Protein AF-A0A9W9TZ28-F1 (afdb_monomer_lite)

Foldseek 3Di:
DCPVVVVQCDPDNLPRPCVLVVQLVVQVVVCVVCVVVPDQWDKDKDWDDDPVDPFWIKIKIWIGGPLNNVCVVPVVPDPDDDDDIDIDIDTQTCPPVVCSVVSVVCVVCDFDADPVRDGDNDPPDDPPPPPPPDDDDDDDDDDDDDDDDDDDDDDD

Sequence (156 aa):
MFKRLDQITPKDWTADPYFMCYLLALAQLQERHFGHLELPSYTVSLEITSLADKECLLFCEAEISAELLTGLKAPETSVTPVKWPAIRRKKIKFRPYETFGERLVAELKAPFRNEDGTIKNIRSQSPKQCNSADNKRPFSSSNPEVEPGQKRHRQE

pLDDT: mean 73.93, std 22.01, range [27.88, 95.81]

Radius of gyration: 26.86 Å; chains: 1; bounding box: 51×88×50 Å

Organism: NCBI:txid63820

Structure (mmCIF, N/CA/C/O backbone):
data_AF-A0A9W9TZ28-F1
#
_entry.id   AF-A0A9W9TZ28-F1
#
loop_
_atom_site.group_PDB
_atom_site.id
_atom_site.type_symbol
_atom_site.label_atom_id
_atom_site.label_alt_id
_atom_site.label_comp_id
_atom_site.label_asym_id
_atom_site.label_entity_id
_atom_site.label_seq_id
_atom_site.pdbx_PDB_ins_code
_atom_site.Cartn_x
_atom_site.Cartn_y
_atom_site.Cartn_z
_atom_site.occupancy
_atom_site.B_iso_or_equiv
_atom_site.auth_seq_id
_atom_site.auth_comp_id
_atom_site.auth_asym_id
_atom_site.auth_atom_id
_atom_site.pdbx_PDB_model_num
ATOM 1 N N . MET A 1 1 ? -14.782 -24.423 -11.478 1.00 53.47 1 MET A N 1
ATOM 2 C CA . MET A 1 1 ? -14.028 -23.167 -11.682 1.00 53.47 1 MET A CA 1
ATOM 3 C C . MET A 1 1 ? -13.496 -22.545 -10.380 1.00 53.47 1 MET A C 1
ATOM 5 O O . MET A 1 1 ? -12.545 -21.789 -10.466 1.00 53.47 1 MET A O 1
ATOM 9 N N . PHE A 1 2 ? -14.000 -22.904 -9.185 1.00 57.88 2 PHE A N 1
ATOM 10 C CA . PHE A 1 2 ? -13.577 -22.285 -7.908 1.00 57.88 2 PHE A CA 1
ATOM 11 C C . PHE A 1 2 ? -12.359 -22.913 -7.204 1.00 57.88 2 PHE A C 1
ATOM 13 O O . PHE A 1 2 ? -11.696 -22.236 -6.432 1.00 57.88 2 PHE A O 1
ATOM 20 N N . LYS A 1 3 ? -11.979 -24.158 -7.528 1.00 64.81 3 LYS A N 1
ATOM 21 C CA . LYS A 1 3 ? -10.903 -24.887 -6.818 1.00 64.81 3 LYS A CA 1
ATOM 22 C C . LYS A 1 3 ? -9.530 -24.195 -6.805 1.00 64.81 3 LYS A C 1
ATOM 24 O O . LYS A 1 3 ? -8.718 -24.523 -5.952 1.00 64.81 3 LYS A O 1
ATOM 29 N N . ARG A 1 4 ? -9.242 -23.301 -7.762 1.00 67.56 4 ARG A N 1
ATOM 30 C CA . ARG A 1 4 ? -7.986 -22.525 -7.800 1.00 67.56 4 ARG A CA 1
ATOM 31 C C . ARG A 1 4 ? -8.066 -21.241 -6.979 1.00 67.56 4 ARG A C 1
ATOM 33 O O . ARG A 1 4 ? -7.034 -20.786 -6.509 1.00 67.56 4 ARG A O 1
ATOM 40 N N . LEU A 1 5 ? -9.263 -20.676 -6.810 1.00 64.75 5 LEU A N 1
ATOM 41 C CA . LEU A 1 5 ? -9.459 -19.440 -6.055 1.00 64.75 5 LEU A CA 1
ATOM 42 C C . LEU A 1 5 ? -9.205 -19.697 -4.566 1.00 64.75 5 LEU A C 1
ATOM 44 O O . LEU A 1 5 ? -8.394 -19.009 -3.963 1.00 64.75 5 LEU A O 1
ATOM 48 N N . ASP A 1 6 ? -9.746 -20.798 -4.039 1.00 66.81 6 ASP A N 1
ATOM 49 C CA . ASP A 1 6 ? -9.516 -21.234 -2.654 1.00 66.81 6 ASP A CA 1
ATOM 50 C C . ASP A 1 6 ? -8.033 -21.520 -2.339 1.00 66.81 6 ASP A C 1
ATOM 52 O O . ASP A 1 6 ? -7.633 -21.518 -1.179 1.00 66.81 6 ASP A O 1
ATOM 56 N N . GLN A 1 7 ? -7.207 -21.780 -3.362 1.00 69.44 7 GLN A N 1
ATOM 57 C CA . GLN A 1 7 ? -5.764 -22.009 -3.202 1.00 69.44 7 GLN A CA 1
ATOM 58 C C . GLN A 1 7 ? -4.960 -20.711 -3.122 1.00 69.44 7 GLN A C 1
ATOM 60 O O . GLN A 1 7 ? -3.873 -20.712 -2.550 1.00 69.44 7 GLN A O 1
ATOM 65 N N . ILE A 1 8 ? -5.462 -19.628 -3.720 1.00 70.75 8 ILE A N 1
ATOM 66 C CA . ILE A 1 8 ? -4.773 -18.333 -3.765 1.00 70.75 8 ILE A CA 1
ATOM 67 C C . ILE A 1 8 ? -5.345 -17.331 -2.764 1.00 70.75 8 ILE A C 1
ATOM 69 O O . ILE A 1 8 ? -4.654 -16.378 -2.419 1.00 70.75 8 ILE A O 1
ATOM 73 N N . THR A 1 9 ? -6.572 -17.545 -2.279 1.00 73.75 9 THR A N 1
ATOM 74 C CA . THR A 1 9 ? -7.151 -16.769 -1.184 1.00 73.75 9 THR A CA 1
ATOM 75 C C . THR A 1 9 ? -6.425 -17.125 0.113 1.00 73.75 9 THR A C 1
ATOM 77 O O . THR A 1 9 ? -6.513 -18.264 0.582 1.00 73.75 9 THR A O 1
ATOM 80 N N . PRO A 1 10 ? -5.690 -16.184 0.719 1.00 78.81 10 PRO A N 1
ATOM 81 C CA . PRO A 1 10 ? -4.965 -16.480 1.937 1.00 78.81 10 PRO A CA 1
ATOM 82 C C . PRO A 1 10 ? -5.923 -16.628 3.117 1.00 78.81 10 PRO A C 1
ATOM 84 O O . PRO A 1 10 ? -6.959 -15.970 3.201 1.00 78.81 10 PRO A O 1
ATOM 87 N N . LYS A 1 11 ? -5.534 -17.475 4.077 1.00 81.62 11 LYS A N 1
ATOM 88 C CA . LYS A 1 11 ? -6.259 -17.627 5.351 1.00 81.62 11 LYS A CA 1
ATOM 89 C C . LYS A 1 11 ? -6.316 -16.316 6.139 1.00 81.62 11 LYS A C 1
ATOM 91 O O . LYS A 1 11 ? -7.280 -16.074 6.856 1.00 81.62 11 LYS A O 1
ATOM 96 N N . ASP A 1 12 ? -5.277 -15.496 6.008 1.00 85.06 12 ASP A N 1
ATOM 97 C CA . ASP A 1 12 ? -5.221 -14.133 6.526 1.00 85.06 12 ASP A CA 1
ATOM 98 C C . ASP A 1 12 ? -5.316 -13.156 5.352 1.00 85.06 12 ASP A C 1
ATOM 100 O O . ASP A 1 12 ? -4.411 -13.091 4.519 1.00 85.06 12 ASP A O 1
ATOM 104 N N . TRP A 1 13 ? -6.396 -12.377 5.303 1.00 84.88 13 TRP A N 1
ATOM 105 C CA . TRP A 1 13 ? -6.623 -11.377 4.257 1.00 84.88 13 TRP A CA 1
ATOM 106 C C . TRP A 1 13 ? -5.505 -10.327 4.192 1.00 84.88 13 TRP A C 1
ATOM 108 O O . TRP A 1 13 ? -5.285 -9.719 3.152 1.00 84.88 13 TRP A O 1
ATOM 118 N N . THR A 1 14 ? -4.752 -10.113 5.276 1.00 86.19 14 THR A N 1
ATOM 119 C CA . THR A 1 14 ? -3.631 -9.163 5.268 1.00 86.19 14 THR A CA 1
ATOM 120 C C . THR A 1 14 ? -2.434 -9.656 4.447 1.00 86.19 14 THR A C 1
ATOM 122 O O . THR A 1 14 ? -1.584 -8.859 4.043 1.00 86.19 14 THR A O 1
ATOM 125 N N . ALA A 1 15 ? -2.384 -10.955 4.144 1.00 85.94 15 ALA A N 1
ATOM 126 C CA . ALA A 1 15 ? -1.392 -11.576 3.275 1.00 85.94 15 ALA A CA 1
ATOM 127 C C . ALA A 1 15 ? -1.853 -11.663 1.808 1.00 85.94 15 ALA A C 1
ATOM 129 O O . ALA A 1 15 ? -1.249 -12.403 1.032 1.00 85.94 15 ALA A O 1
ATOM 130 N N . ASP A 1 16 ? -2.900 -10.923 1.424 1.00 86.56 16 ASP A N 1
ATOM 131 C CA . ASP A 1 16 ? -3.418 -10.928 0.057 1.00 86.56 16 ASP A CA 1
ATOM 132 C C . ASP A 1 16 ? -2.317 -10.577 -0.967 1.00 86.56 16 ASP A C 1
ATOM 134 O O . ASP A 1 16 ? -1.691 -9.509 -0.867 1.00 86.56 16 ASP A O 1
ATOM 138 N N . PRO A 1 17 ? -2.039 -11.464 -1.946 1.00 84.69 17 PRO A N 1
ATOM 139 C CA . PRO A 1 17 ? -1.045 -11.198 -2.980 1.00 84.69 17 PRO A CA 1
ATOM 140 C C . PRO A 1 17 ? -1.417 -10.003 -3.870 1.00 84.69 17 PRO A C 1
ATOM 142 O O . PRO A 1 17 ? -0.524 -9.344 -4.406 1.00 84.69 17 PRO A O 1
ATOM 145 N N . TYR A 1 18 ? -2.703 -9.665 -3.999 1.00 89.44 18 TYR A N 1
ATOM 146 C CA . TYR A 1 18 ? -3.168 -8.565 -4.842 1.00 89.44 18 TYR A CA 1
ATOM 147 C C . TYR A 1 18 ? -2.745 -7.185 -4.328 1.00 89.44 18 TYR A C 1
ATOM 149 O O . TYR A 1 18 ? -2.673 -6.248 -5.124 1.00 89.44 1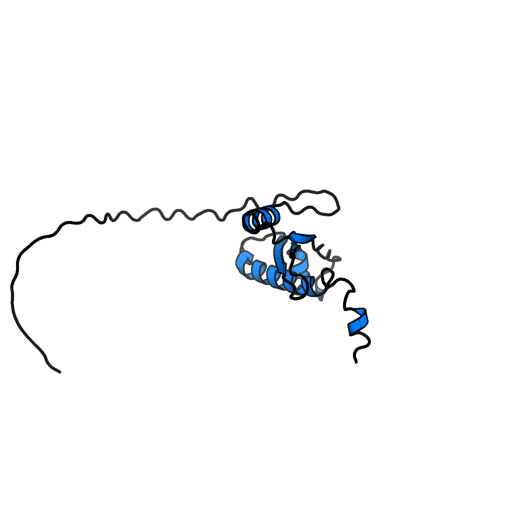8 TYR A O 1
ATOM 157 N N . PHE A 1 19 ? -2.356 -7.041 -3.054 1.00 91.50 19 PHE A N 1
ATOM 158 C CA . PHE A 1 19 ? -1.757 -5.793 -2.561 1.00 91.50 19 PHE A CA 1
ATOM 159 C C . PHE A 1 19 ? -0.504 -5.395 -3.345 1.00 91.50 19 PHE A C 1
ATOM 161 O O . PHE A 1 19 ? -0.274 -4.206 -3.560 1.00 91.50 19 PHE A O 1
ATOM 168 N N . MET A 1 20 ? 0.259 -6.369 -3.854 1.00 91.75 20 MET A N 1
ATOM 169 C CA . MET A 1 20 ? 1.404 -6.097 -4.721 1.00 91.75 20 MET A CA 1
ATOM 170 C C . MET A 1 20 ? 0.987 -5.368 -6.003 1.00 91.75 20 MET A C 1
ATOM 172 O O . MET A 1 20 ? 1.643 -4.414 -6.409 1.00 91.75 20 MET A O 1
ATOM 176 N N . CYS A 1 21 ? -0.123 -5.772 -6.625 1.00 93.50 21 CYS A N 1
ATOM 177 C CA . CYS A 1 21 ? -0.607 -5.163 -7.864 1.00 93.50 21 CYS A CA 1
ATOM 178 C C . CYS A 1 21 ? -0.968 -3.686 -7.666 1.00 93.50 21 CYS A C 1
ATOM 180 O O . CYS A 1 21 ? -0.615 -2.850 -8.495 1.00 93.50 21 CYS A O 1
ATOM 182 N N . TYR A 1 22 ? -1.620 -3.353 -6.549 1.00 95.06 22 TYR A N 1
ATOM 183 C CA . TYR A 1 22 ? -1.948 -1.968 -6.211 1.00 95.06 22 TYR A CA 1
ATOM 184 C C . TYR A 1 22 ? -0.692 -1.128 -5.948 1.00 95.06 22 TYR A C 1
ATOM 186 O O . TYR A 1 22 ? -0.582 -0.017 -6.463 1.00 95.06 22 TYR A O 1
ATOM 194 N N . LEU A 1 23 ? 0.281 -1.667 -5.206 1.00 95.38 23 LEU A N 1
ATOM 195 C CA . LEU A 1 23 ? 1.557 -0.988 -4.955 1.00 95.38 23 LEU A CA 1
ATOM 196 C C . LEU A 1 23 ? 2.323 -0.739 -6.266 1.00 95.38 23 LEU A C 1
ATOM 198 O O . LEU A 1 23 ? 2.792 0.372 -6.500 1.00 95.38 23 LEU A O 1
ATOM 202 N N . LEU A 1 24 ? 2.385 -1.729 -7.163 1.00 95.25 24 LEU A N 1
ATOM 203 C CA . LEU A 1 24 ? 2.994 -1.578 -8.490 1.00 95.25 24 LEU A CA 1
ATOM 204 C C . LEU A 1 24 ? 2.310 -0.492 -9.318 1.00 95.25 24 LEU A C 1
ATOM 206 O O . LEU A 1 24 ? 2.994 0.357 -9.884 1.00 95.25 24 LEU A O 1
ATOM 210 N N . ALA A 1 25 ? 0.976 -0.479 -9.358 1.00 95.31 25 ALA A N 1
ATOM 211 C CA . ALA A 1 25 ? 0.225 0.533 -10.096 1.00 95.31 25 ALA A CA 1
ATOM 212 C C . ALA A 1 25 ? 0.508 1.951 -9.570 1.00 95.31 25 ALA A C 1
ATOM 214 O O . ALA A 1 25 ? 0.677 2.885 -10.359 1.00 95.31 25 ALA A O 1
ATOM 215 N N . LEU A 1 26 ? 0.617 2.114 -8.247 1.00 95.69 26 LEU A N 1
ATOM 216 C CA . LEU A 1 26 ? 1.009 3.382 -7.633 1.00 95.69 26 LEU A CA 1
ATOM 217 C C . LEU A 1 26 ? 2.444 3.776 -7.990 1.00 95.69 26 LEU A C 1
ATOM 219 O O . LEU A 1 26 ? 2.685 4.938 -8.308 1.00 95.69 26 LEU A O 1
ATOM 223 N N . ALA A 1 27 ? 3.388 2.835 -7.990 1.00 94.56 27 ALA A N 1
ATOM 224 C CA . ALA A 1 27 ? 4.778 3.129 -8.335 1.00 94.56 27 ALA A CA 1
ATOM 225 C C . ALA A 1 27 ? 4.920 3.507 -9.814 1.00 94.56 27 ALA A C 1
ATOM 227 O O . ALA A 1 27 ? 5.588 4.484 -10.132 1.00 94.56 27 ALA A O 1
ATOM 228 N N . GLN A 1 28 ? 4.209 2.824 -10.714 1.00 94.56 28 GLN A N 1
ATOM 229 C CA . GLN A 1 28 ? 4.123 3.191 -12.133 1.00 94.56 28 GLN A CA 1
ATOM 230 C C . GLN A 1 28 ? 3.464 4.563 -12.343 1.00 94.56 28 GLN A C 1
ATOM 232 O O . GLN A 1 28 ? 3.795 5.292 -13.280 1.00 94.56 28 GLN A O 1
ATOM 237 N N . LEU A 1 29 ? 2.499 4.940 -11.499 1.00 94.38 29 LEU A N 1
ATOM 238 C CA . LEU A 1 29 ? 1.922 6.282 -11.523 1.00 94.38 29 LEU A CA 1
ATOM 239 C C . LEU A 1 29 ? 2.938 7.336 -11.060 1.00 94.38 29 LEU A C 1
ATOM 241 O O . LEU A 1 29 ? 3.087 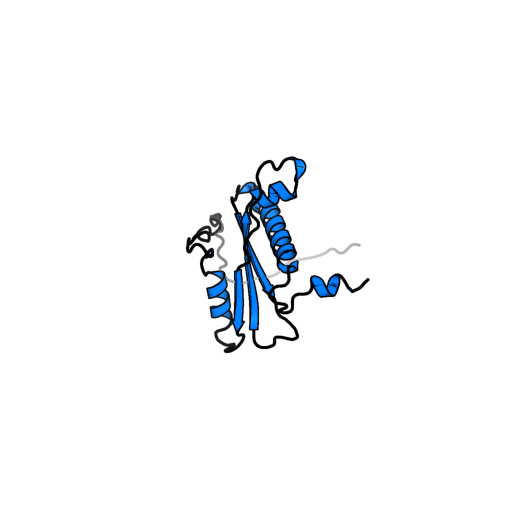8.358 -11.729 1.00 94.38 29 LEU A O 1
ATOM 245 N N . GLN A 1 30 ? 3.662 7.076 -9.968 1.00 92.88 30 GLN A N 1
ATOM 246 C CA . GLN A 1 30 ? 4.729 7.954 -9.481 1.00 92.88 30 GLN A CA 1
ATOM 247 C C . GLN A 1 30 ? 5.853 8.102 -10.511 1.00 92.88 30 GLN A C 1
ATOM 249 O O . GLN A 1 30 ? 6.269 9.221 -10.785 1.00 92.88 30 GLN A O 1
ATOM 254 N N . GLU A 1 31 ? 6.303 7.013 -11.129 1.00 92.69 31 GLU A N 1
ATOM 255 C CA . GLU A 1 31 ? 7.323 7.023 -12.181 1.00 92.69 31 GLU A CA 1
ATOM 256 C C . GLU A 1 31 ? 6.901 7.896 -13.369 1.00 92.69 31 GLU A C 1
ATOM 258 O O . GLU A 1 31 ? 7.693 8.695 -13.854 1.00 92.69 31 GLU A O 1
ATOM 263 N N . ARG A 1 32 ? 5.636 7.834 -13.802 1.00 90.19 32 ARG A N 1
ATOM 264 C CA . ARG A 1 32 ? 5.132 8.721 -14.866 1.00 90.19 32 ARG A CA 1
ATOM 265 C C . ARG A 1 32 ? 5.097 10.189 -14.448 1.00 90.19 32 ARG A C 1
ATOM 267 O O . ARG A 1 32 ? 5.357 11.060 -15.270 1.00 90.19 32 ARG A O 1
ATOM 274 N N . HIS A 1 33 ? 4.779 10.469 -13.187 1.00 88.50 33 HIS A N 1
ATOM 275 C CA . HIS A 1 33 ? 4.685 11.834 -12.670 1.00 88.50 33 HIS A CA 1
ATOM 276 C C . HIS A 1 33 ? 6.064 12.457 -12.376 1.00 88.50 33 HIS A C 1
ATOM 278 O O . HIS A 1 33 ? 6.275 13.654 -12.561 1.00 88.50 33 HIS A O 1
ATOM 284 N N . PHE A 1 34 ? 7.021 11.640 -11.941 1.00 83.12 34 PHE A N 1
ATOM 285 C CA . PHE A 1 34 ? 8.361 12.044 -11.508 1.00 83.12 34 PHE A CA 1
ATOM 286 C C . PHE A 1 34 ? 9.472 11.522 -12.425 1.00 83.12 34 PHE A C 1
ATOM 288 O O . PHE A 1 34 ? 10.636 11.532 -12.038 1.00 83.12 34 PHE A O 1
ATOM 295 N N . GLY A 1 35 ? 9.144 11.082 -13.642 1.00 70.44 35 GLY A N 1
ATOM 296 C CA . GLY A 1 35 ? 10.089 10.423 -14.553 1.00 70.44 35 GLY A CA 1
ATOM 297 C C . GLY A 1 35 ? 11.291 11.280 -14.952 1.00 70.44 35 GLY A C 1
ATOM 298 O O . GLY A 1 35 ? 12.310 10.752 -15.370 1.00 70.44 35 GLY A O 1
ATOM 299 N N . HIS A 1 36 ? 11.204 12.595 -14.754 1.00 75.81 36 HIS A N 1
ATOM 300 C CA . HIS A 1 36 ? 12.308 13.528 -14.966 1.00 75.81 36 HIS A CA 1
ATOM 301 C C . HIS A 1 36 ? 13.378 13.504 -13.857 1.00 75.81 36 HIS A C 1
ATOM 303 O O . HIS A 1 36 ? 14.430 14.107 -14.036 1.00 75.81 36 HIS A O 1
ATOM 309 N N . LEU A 1 37 ? 13.117 12.868 -12.708 1.00 78.94 37 LEU A N 1
ATOM 310 C CA . LEU A 1 37 ? 14.003 12.894 -11.533 1.00 78.94 37 LEU A CA 1
ATOM 311 C C . LEU A 1 37 ? 14.956 11.691 -11.437 1.00 78.94 37 LEU A C 1
ATOM 313 O O . LEU A 1 37 ? 15.686 11.616 -10.454 1.00 78.94 37 LEU A O 1
ATOM 317 N N . GLU A 1 38 ? 14.938 10.762 -12.404 1.00 80.62 38 GLU A N 1
ATOM 318 C CA . GLU A 1 38 ? 15.774 9.539 -12.426 1.00 80.62 38 GLU A CA 1
ATOM 319 C C . GLU A 1 38 ? 15.893 8.860 -11.046 1.00 80.62 38 GLU A C 1
ATOM 321 O O . GLU A 1 38 ? 16.975 8.532 -10.555 1.00 80.62 38 GLU A O 1
ATOM 326 N N . LEU A 1 39 ? 14.751 8.683 -10.374 1.00 86.12 39 LEU A N 1
ATOM 327 C CA . LEU A 1 39 ? 14.723 8.104 -9.036 1.00 86.12 39 LEU A CA 1
ATOM 328 C C . LEU A 1 39 ? 15.083 6.609 -9.093 1.00 86.12 39 LEU A C 1
ATOM 330 O O . LEU A 1 39 ? 14.506 5.881 -9.899 1.00 86.12 39 LEU A O 1
ATOM 334 N N . PRO A 1 40 ? 15.971 6.109 -8.210 1.00 88.19 40 PRO A N 1
ATOM 335 C CA . PRO A 1 40 ? 16.348 4.694 -8.196 1.00 88.19 40 PRO A CA 1
ATOM 336 C C . PRO A 1 40 ? 15.213 3.789 -7.688 1.00 88.19 40 PRO A C 1
ATOM 338 O O . PRO A 1 40 ? 15.153 2.601 -8.020 1.00 88.19 40 PRO A O 1
ATOM 341 N N . SER A 1 41 ? 14.310 4.338 -6.873 1.00 91.56 41 SER A N 1
ATOM 342 C CA . SER A 1 41 ? 13.159 3.631 -6.326 1.00 91.56 41 SER A CA 1
ATOM 343 C C . SER A 1 41 ? 12.000 4.571 -5.991 1.00 91.56 41 SER A C 1
ATOM 345 O O . SER A 1 41 ? 12.162 5.779 -5.816 1.00 91.56 41 SER A O 1
ATOM 347 N N . TYR A 1 42 ? 10.817 3.976 -5.887 1.00 92.19 42 TYR A N 1
ATOM 348 C CA . TYR A 1 42 ? 9.540 4.610 -5.609 1.00 92.19 42 TYR A CA 1
ATOM 349 C C . TYR A 1 42 ? 8.968 3.999 -4.334 1.00 92.19 42 TYR A C 1
ATOM 351 O O . TYR A 1 42 ? 8.705 2.796 -4.273 1.00 92.19 42 TYR A O 1
ATOM 359 N N . THR A 1 43 ? 8.808 4.817 -3.293 1.00 91.94 43 THR A N 1
ATOM 360 C CA . THR A 1 43 ? 8.155 4.380 -2.053 1.00 91.94 43 THR A CA 1
ATOM 361 C C . THR A 1 43 ? 6.662 4.639 -2.166 1.00 91.94 43 THR A C 1
ATOM 363 O O . THR A 1 43 ? 6.221 5.777 -2.351 1.00 91.94 43 THR A O 1
ATOM 366 N N . VAL A 1 44 ? 5.884 3.571 -2.046 1.00 93.50 44 VAL A N 1
ATOM 367 C CA . VAL A 1 44 ? 4.426 3.596 -2.146 1.00 93.50 44 VAL A CA 1
ATOM 368 C C . VAL A 1 44 ? 3.807 2.943 -0.928 1.00 93.50 44 VAL A C 1
ATOM 370 O O . VAL A 1 44 ? 4.333 1.963 -0.398 1.00 93.50 44 VAL A O 1
ATOM 373 N N . SER A 1 45 ? 2.666 3.473 -0.506 1.00 93.44 45 SER A N 1
ATOM 374 C CA . SER A 1 45 ? 1.904 2.943 0.614 1.00 93.44 45 SER A CA 1
ATOM 375 C C . SER A 1 45 ? 0.424 2.792 0.274 1.00 93.44 45 SER A C 1
ATOM 377 O O . SER A 1 45 ? -0.116 3.495 -0.580 1.00 93.44 45 SER A O 1
ATOM 379 N N . LEU A 1 46 ? -0.220 1.842 0.947 1.00 93.56 46 LEU A N 1
ATOM 380 C CA . LEU A 1 46 ? -1.652 1.592 0.915 1.00 93.56 46 LEU A CA 1
ATOM 381 C C . LEU A 1 46 ? -2.195 1.606 2.336 1.00 93.56 46 LEU A C 1
ATOM 383 O O . LEU A 1 46 ? -1.628 1.000 3.248 1.00 93.56 46 LEU A O 1
ATOM 387 N N . GLU A 1 47 ? -3.336 2.258 2.485 1.00 92.75 47 GLU A N 1
ATOM 388 C CA . GLU A 1 47 ? -4.123 2.297 3.706 1.00 92.75 47 GLU A CA 1
ATOM 389 C C . GLU A 1 47 ? -5.410 1.518 3.448 1.00 92.75 47 GLU A C 1
ATOM 391 O O . GLU A 1 47 ? -6.259 1.937 2.662 1.00 92.75 47 GLU A O 1
ATOM 396 N N . ILE A 1 48 ? -5.520 0.336 4.049 1.00 92.25 48 ILE A N 1
ATOM 397 C CA . ILE A 1 48 ? -6.585 -0.619 3.755 1.00 92.25 48 ILE A CA 1
ATOM 398 C C . ILE A 1 48 ? -7.425 -0.819 5.008 1.00 92.25 48 ILE A C 1
ATOM 400 O O . ILE A 1 48 ? -6.919 -1.160 6.078 1.00 92.25 48 ILE A O 1
ATOM 404 N N . THR A 1 49 ? -8.731 -0.648 4.861 1.00 91.81 49 THR A N 1
ATOM 405 C CA . THR A 1 49 ? -9.715 -0.974 5.889 1.00 91.81 49 THR A CA 1
ATOM 406 C C . THR A 1 49 ? -10.533 -2.174 5.433 1.00 91.81 49 THR A C 1
ATOM 408 O O . THR A 1 49 ? -10.857 -2.321 4.256 1.00 91.81 49 THR A O 1
ATOM 411 N N . SER A 1 50 ? -10.841 -3.071 6.366 1.00 87.31 50 SER A N 1
ATOM 412 C CA . SER A 1 50 ? -11.689 -4.231 6.105 1.00 87.31 50 SER A CA 1
ATOM 413 C C . SER A 1 50 ? -13.014 -4.046 6.824 1.00 87.31 50 SER A C 1
ATOM 415 O O . SER A 1 50 ? -13.038 -3.677 7.992 1.00 87.31 50 SER A O 1
ATOM 417 N N . LEU A 1 51 ? -14.131 -4.364 6.167 1.00 85.94 51 LEU A N 1
ATOM 418 C CA . LEU A 1 51 ? -15.443 -4.354 6.827 1.00 85.94 51 LEU A CA 1
ATOM 419 C C . LEU A 1 51 ? -15.517 -5.356 7.995 1.00 85.94 51 LEU A C 1
ATOM 421 O O . LEU A 1 51 ? -16.330 -5.181 8.906 1.00 85.94 51 LEU A O 1
ATOM 425 N N . ALA A 1 52 ? -14.671 -6.392 7.973 1.00 85.12 52 ALA A N 1
ATOM 426 C CA . ALA A 1 52 ? -14.566 -7.387 9.034 1.00 85.12 52 ALA A CA 1
ATOM 427 C C . ALA A 1 52 ? -13.641 -6.947 10.186 1.00 85.12 52 ALA A C 1
ATOM 429 O O . ALA A 1 52 ? -13.867 -7.357 11.323 1.00 85.12 52 ALA A O 1
ATOM 430 N N . ASP A 1 53 ? -12.631 -6.110 9.919 1.00 85.62 53 ASP A N 1
ATOM 431 C CA . ASP A 1 53 ? -11.715 -5.579 10.939 1.00 85.62 53 ASP A CA 1
ATOM 432 C C . ASP A 1 53 ? -12.094 -4.137 11.291 1.00 85.62 53 ASP A C 1
ATOM 434 O O . ASP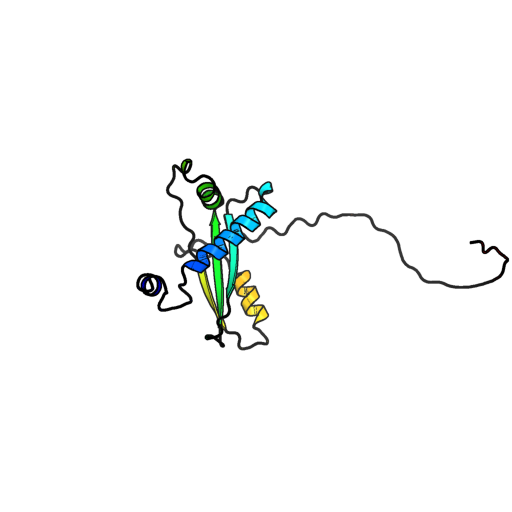 A 1 53 ? -11.766 -3.185 10.584 1.00 85.62 53 ASP A O 1
ATOM 438 N N . LYS A 1 54 ? -12.809 -3.983 12.406 1.00 87.06 54 LYS A N 1
ATOM 439 C CA . LYS A 1 54 ? -13.287 -2.681 12.895 1.00 87.06 54 LYS A CA 1
ATOM 440 C C . LYS A 1 54 ? -12.318 -2.004 13.863 1.00 87.06 54 LYS A C 1
ATOM 442 O O . LYS A 1 54 ? -12.587 -0.890 14.305 1.00 87.06 54 LYS A O 1
ATOM 447 N N . GLU A 1 55 ? -11.214 -2.665 14.203 1.00 92.19 55 GLU A N 1
ATOM 448 C CA . GLU A 1 55 ? -10.289 -2.209 15.243 1.00 92.19 55 GLU A CA 1
ATOM 449 C C . GLU A 1 55 ? -8.993 -1.656 14.657 1.00 92.19 55 GLU A C 1
ATOM 451 O O . GLU A 1 55 ? -8.364 -0.788 15.273 1.00 92.19 55 GLU A O 1
ATOM 456 N N . CYS A 1 56 ? -8.598 -2.134 13.474 1.00 91.25 56 CYS A N 1
ATOM 457 C CA . CYS A 1 56 ? -7.338 -1.767 12.847 1.00 91.25 56 CYS A CA 1
ATOM 458 C C . CYS A 1 56 ? -7.483 -1.344 11.381 1.00 91.25 56 CYS A C 1
ATOM 460 O O . CYS A 1 56 ? -8.255 -1.903 10.607 1.00 91.25 56 CYS A O 1
ATOM 462 N N . LEU A 1 57 ? -6.625 -0.408 10.989 1.00 93.19 57 LEU A N 1
ATOM 463 C CA . LEU A 1 57 ? -6.246 -0.154 9.607 1.00 93.19 57 LEU A CA 1
ATOM 464 C C . LEU A 1 57 ? -5.007 -0.988 9.273 1.00 93.19 57 LEU A C 1
ATOM 466 O O . LEU A 1 57 ? -4.065 -1.053 10.068 1.00 93.19 57 LEU A O 1
ATOM 470 N N . LEU A 1 58 ? -4.984 -1.614 8.100 1.00 93.12 58 LEU A N 1
ATOM 471 C CA . LEU A 1 58 ? -3.784 -2.245 7.569 1.00 93.12 58 LEU A CA 1
ATOM 472 C C . LEU A 1 58 ? -3.006 -1.223 6.740 1.00 93.12 58 LEU A C 1
ATOM 474 O O . LEU A 1 58 ? -3.482 -0.735 5.719 1.00 93.12 58 LEU A O 1
ATOM 478 N N . PHE A 1 59 ? -1.793 -0.926 7.182 1.00 93.12 59 PHE A N 1
ATOM 479 C CA . PHE A 1 59 ? -0.827 -0.118 6.460 1.00 93.12 59 PHE A CA 1
ATOM 480 C C . PHE A 1 59 ? 0.142 -1.039 5.718 1.00 93.12 59 PHE A C 1
ATOM 482 O O . PHE A 1 59 ? 0.851 -1.835 6.344 1.00 93.12 59 PHE A O 1
ATOM 489 N N . CYS A 1 60 ? 0.173 -0.946 4.393 1.00 92.88 60 CYS A N 1
ATOM 490 C CA . CYS A 1 60 ? 1.140 -1.644 3.551 1.00 92.88 60 CYS A CA 1
ATOM 491 C C . CYS A 1 60 ? 2.090 -0.633 2.917 1.00 92.88 60 CYS A C 1
ATOM 493 O O . CYS A 1 60 ? 1.635 0.360 2.371 1.00 92.88 60 CYS A O 1
ATOM 495 N N . GLU A 1 61 ? 3.391 -0.891 2.940 1.00 93.19 61 GLU A N 1
ATOM 496 C CA . GLU A 1 61 ? 4.391 -0.053 2.277 1.00 93.19 61 GLU A CA 1
ATOM 497 C C . GLU A 1 61 ? 5.386 -0.923 1.512 1.00 93.19 61 GLU A C 1
ATOM 499 O O . GLU A 1 61 ? 5.776 -1.990 1.989 1.00 93.19 61 GLU A O 1
ATOM 504 N N . ALA A 1 62 ? 5.815 -0.463 0.340 1.00 93.38 62 ALA A N 1
ATOM 505 C CA . ALA A 1 62 ? 6.862 -1.103 -0.445 1.00 93.38 62 ALA A CA 1
ATOM 506 C C . ALA A 1 62 ? 7.781 -0.065 -1.098 1.00 93.38 62 ALA A C 1
ATOM 508 O O . ALA A 1 62 ? 7.338 0.998 -1.536 1.00 93.38 62 ALA A O 1
ATOM 509 N N . GLU A 1 63 ? 9.063 -0.414 -1.192 1.00 94.06 63 GLU A N 1
ATOM 510 C CA . GLU A 1 63 ? 10.052 0.278 -2.017 1.00 94.06 63 GLU A CA 1
ATOM 511 C C . GLU A 1 63 ? 10.183 -0.482 -3.345 1.00 94.06 63 GLU A C 1
ATOM 513 O O . GLU A 1 63 ? 10.640 -1.624 -3.369 1.00 94.06 63 GLU A O 1
ATOM 518 N N . ILE A 1 64 ? 9.762 0.136 -4.448 1.00 93.25 64 ILE A N 1
ATOM 519 C CA . ILE A 1 64 ? 9.751 -0.468 -5.786 1.00 93.25 64 ILE A CA 1
ATOM 520 C C . ILE A 1 64 ? 10.870 0.156 -6.615 1.00 93.25 64 ILE A C 1
ATOM 522 O O . ILE A 1 64 ? 10.892 1.369 -6.797 1.00 93.25 64 ILE A O 1
ATOM 526 N N . SER A 1 65 ? 11.811 -0.644 -7.118 1.00 93.00 65 SER A N 1
ATOM 527 C CA . SER A 1 65 ? 12.929 -0.121 -7.912 1.00 93.00 65 SER A CA 1
ATOM 528 C C . SER A 1 65 ? 12.490 0.322 -9.309 1.00 93.00 65 SER A C 1
ATOM 530 O O . SER A 1 65 ? 11.605 -0.283 -9.921 1.00 93.00 65 SER A O 1
ATOM 532 N N . ALA A 1 66 ? 13.154 1.347 -9.848 1.00 90.88 66 ALA A N 1
ATOM 533 C CA . ALA A 1 66 ? 12.978 1.746 -11.245 1.00 90.88 66 ALA A CA 1
ATOM 534 C C . ALA A 1 66 ? 13.404 0.629 -12.216 1.00 90.88 66 ALA A C 1
ATOM 536 O O . ALA A 1 66 ? 12.789 0.452 -13.267 1.00 90.88 66 ALA A O 1
ATOM 537 N N . GLU A 1 67 ? 14.402 -0.179 -11.832 1.00 90.50 67 GLU A N 1
ATOM 538 C CA . GLU A 1 67 ? 14.808 -1.385 -12.566 1.00 90.50 67 GLU A CA 1
ATOM 539 C C . GLU A 1 67 ? 13.639 -2.364 -12.712 1.00 90.50 67 GLU A C 1
ATOM 541 O O . GLU A 1 67 ? 13.368 -2.828 -13.817 1.00 90.50 67 GLU A O 1
ATOM 546 N N . LEU A 1 68 ? 12.896 -2.631 -11.631 1.00 92.12 68 LEU A N 1
ATOM 547 C CA . LEU A 1 68 ? 11.732 -3.509 -11.692 1.00 92.12 68 LEU A CA 1
ATOM 548 C C . LEU A 1 68 ? 10.640 -2.931 -12.587 1.00 92.12 68 LEU A C 1
ATOM 550 O O . LEU A 1 68 ? 10.098 -3.655 -13.416 1.00 92.12 68 LEU A O 1
ATOM 554 N N . LEU A 1 69 ? 10.332 -1.639 -12.467 1.00 91.94 69 LEU A N 1
ATOM 555 C CA . LEU A 1 69 ? 9.335 -1.008 -13.338 1.00 91.94 69 LEU A CA 1
ATOM 556 C C . LEU A 1 69 ? 9.741 -1.062 -14.815 1.00 91.94 69 LEU A C 1
ATOM 558 O O . LEU A 1 69 ? 8.897 -1.322 -15.670 1.00 91.94 69 LEU A O 1
ATOM 562 N N . THR A 1 70 ? 11.026 -0.876 -15.109 1.00 89.62 70 THR A N 1
ATOM 563 C CA . THR A 1 70 ? 11.577 -0.974 -16.467 1.00 89.62 70 THR A CA 1
ATOM 564 C C . THR A 1 70 ? 11.513 -2.408 -16.987 1.00 89.62 70 THR A C 1
ATOM 566 O O . THR A 1 70 ? 11.018 -2.638 -18.090 1.00 89.62 70 THR A O 1
ATOM 569 N N . GLY A 1 71 ? 11.917 -3.384 -16.171 1.00 89.12 71 GLY A N 1
ATOM 570 C CA . GLY A 1 71 ? 11.832 -4.804 -16.509 1.00 89.12 71 GLY A CA 1
ATOM 571 C C . GLY A 1 71 ? 10.395 -5.270 -16.747 1.00 89.12 71 GLY A C 1
ATOM 572 O O . GLY A 1 71 ? 10.154 -6.084 -17.629 1.00 89.12 71 GLY A O 1
ATOM 573 N N . LEU A 1 72 ? 9.414 -4.708 -16.034 1.00 89.50 72 LEU A N 1
ATOM 574 C CA . LEU A 1 72 ? 7.996 -4.992 -16.276 1.00 89.50 72 LEU A CA 1
ATOM 575 C C . LEU A 1 72 ? 7.462 -4.380 -17.584 1.00 89.50 72 LEU A C 1
ATOM 577 O O . 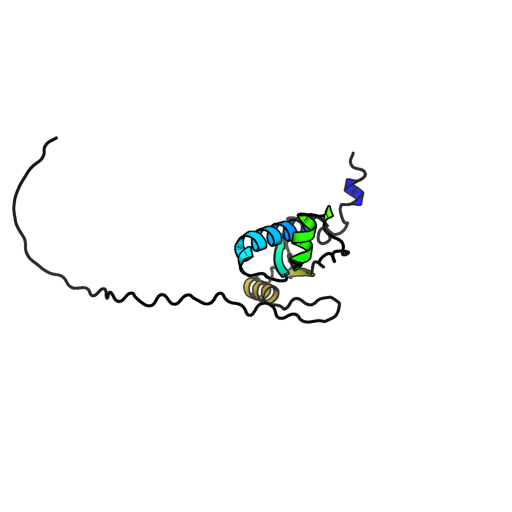LEU A 1 72 ? 6.462 -4.873 -18.102 1.00 89.50 72 LEU A O 1
ATOM 581 N N . LYS A 1 73 ? 8.089 -3.322 -18.118 1.00 88.75 73 LYS A N 1
ATOM 582 C CA . LYS A 1 73 ? 7.705 -2.702 -19.402 1.00 88.75 73 LYS A CA 1
ATOM 583 C C . LYS A 1 73 ? 8.271 -3.446 -20.610 1.00 88.75 73 LYS A C 1
ATOM 585 O O . LYS A 1 73 ? 7.590 -3.519 -21.627 1.00 88.75 73 LYS A O 1
ATOM 590 N N . ALA A 1 74 ? 9.499 -3.946 -20.494 1.00 87.00 74 ALA A N 1
ATOM 591 C CA . ALA A 1 74 ? 10.231 -4.619 -21.567 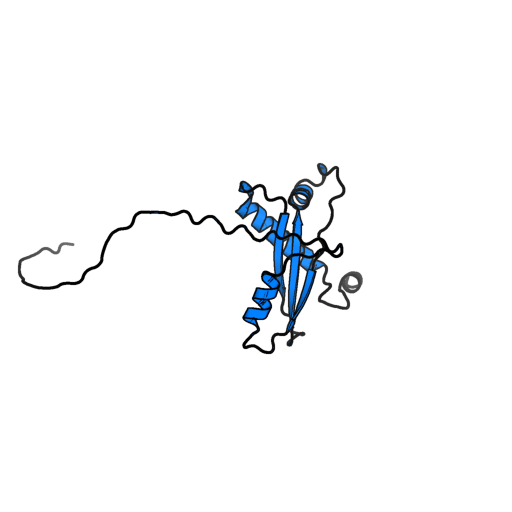1.00 87.00 74 ALA A CA 1
ATOM 592 C C . ALA A 1 74 ? 10.860 -5.928 -21.047 1.00 87.00 74 ALA A C 1
ATOM 594 O O . ALA A 1 74 ? 12.089 -6.021 -20.918 1.00 87.00 74 ALA A O 1
ATOM 595 N N . PRO A 1 75 ? 10.038 -6.932 -20.688 1.00 82.50 75 PRO A N 1
ATOM 596 C CA . PRO A 1 75 ? 10.502 -8.148 -20.018 1.00 82.50 75 PRO A CA 1
ATOM 597 C C . PRO A 1 75 ? 11.518 -8.948 -20.839 1.00 82.50 75 PRO A C 1
ATOM 599 O O . PRO A 1 75 ? 12.412 -9.567 -20.272 1.00 82.50 75 PRO A O 1
ATOM 602 N N . GLU A 1 76 ? 11.437 -8.895 -22.166 1.00 81.44 76 GLU A N 1
ATOM 603 C CA . GLU A 1 76 ? 12.373 -9.531 -23.097 1.00 81.44 76 GLU A CA 1
ATOM 604 C C . GLU A 1 76 ? 13.790 -8.945 -23.061 1.00 81.44 76 GLU A C 1
ATOM 606 O O . GLU A 1 76 ? 14.743 -9.613 -23.459 1.00 81.44 76 GLU A O 1
ATOM 611 N N . THR A 1 77 ? 13.939 -7.709 -22.581 1.00 77.25 77 THR A N 1
ATOM 612 C CA . THR A 1 77 ? 15.238 -7.025 -22.486 1.00 77.25 77 THR A CA 1
ATOM 613 C C . THR A 1 77 ? 15.883 -7.166 -21.107 1.00 77.25 77 THR A C 1
ATOM 615 O O . THR A 1 77 ? 17.033 -6.772 -20.913 1.00 77.25 77 THR A O 1
ATOM 618 N N . SER A 1 78 ? 15.164 -7.747 -20.140 1.00 73.38 78 SER A N 1
ATOM 619 C CA . SER A 1 78 ? 15.649 -7.952 -18.777 1.00 73.38 78 SER A CA 1
ATOM 620 C C . SER A 1 78 ? 16.586 -9.161 -18.723 1.00 73.38 78 SER A C 1
ATOM 622 O O . SER A 1 78 ? 16.162 -10.313 -18.755 1.00 73.38 78 SER A O 1
ATOM 624 N N . VAL A 1 79 ? 17.891 -8.892 -18.664 1.00 69.19 79 VAL A N 1
ATOM 625 C CA . VAL A 1 79 ? 18.936 -9.931 -18.576 1.00 69.19 79 VAL A CA 1
ATOM 626 C C . VAL A 1 79 ? 19.213 -10.328 -17.118 1.00 69.19 79 VAL A C 1
ATOM 628 O O . VAL A 1 79 ? 19.739 -11.407 -16.846 1.00 69.19 79 VAL A O 1
ATOM 631 N N . THR A 1 80 ? 18.851 -9.472 -16.161 1.00 73.25 80 THR A N 1
ATOM 632 C CA . THR A 1 80 ? 19.093 -9.669 -14.728 1.00 73.25 80 THR A CA 1
ATOM 633 C C . THR A 1 80 ? 17.841 -10.175 -14.009 1.00 73.25 80 THR A C 1
ATOM 635 O O . THR A 1 80 ? 16.745 -9.665 -14.243 1.00 73.25 80 THR A O 1
ATOM 638 N N . PRO A 1 81 ? 17.967 -11.153 -13.088 1.00 75.25 81 PRO A N 1
ATOM 639 C CA . PRO A 1 81 ? 16.871 -11.522 -12.202 1.00 75.25 81 PRO A CA 1
ATOM 640 C C . PRO A 1 81 ? 16.427 -10.312 -11.378 1.00 75.25 81 PRO A C 1
ATOM 642 O O . PRO A 1 81 ? 17.152 -9.839 -10.501 1.00 75.25 81 PRO A O 1
ATOM 645 N N . VAL A 1 82 ? 15.224 -9.814 -11.650 1.00 80.75 82 VAL A N 1
ATOM 646 C CA . VAL A 1 82 ? 14.688 -8.653 -10.946 1.00 80.75 82 VAL A CA 1
ATOM 647 C C . VAL A 1 82 ? 14.247 -9.053 -9.540 1.00 80.75 82 VAL A C 1
ATOM 649 O O . VAL A 1 82 ? 13.442 -9.969 -9.347 1.00 80.75 82 VAL A O 1
ATOM 652 N N . LYS A 1 83 ? 14.756 -8.339 -8.535 1.00 86.62 83 LYS A N 1
ATOM 653 C CA . LYS A 1 83 ? 14.350 -8.530 -7.142 1.00 86.62 83 LYS A CA 1
ATOM 654 C C . LYS A 1 83 ? 12.942 -7.974 -6.927 1.00 86.62 83 LYS A C 1
ATOM 656 O O . LYS A 1 83 ? 12.715 -6.772 -7.044 1.00 86.62 83 LYS A O 1
ATOM 661 N N . TRP A 1 84 ? 12.010 -8.844 -6.546 1.00 88.75 84 TRP A N 1
ATOM 662 C CA . TRP A 1 84 ? 10.676 -8.423 -6.127 1.00 88.75 84 TRP A CA 1
ATOM 663 C C . TRP A 1 84 ? 10.727 -7.674 -4.786 1.00 88.75 84 TRP A C 1
ATOM 665 O O . TRP A 1 84 ? 11.496 -8.054 -3.895 1.00 88.75 84 TRP A O 1
ATOM 675 N N . PRO A 1 85 ? 9.924 -6.610 -4.621 1.00 89.94 85 PRO A N 1
ATOM 676 C CA . PRO A 1 85 ? 9.922 -5.799 -3.421 1.00 89.94 85 PRO A CA 1
ATOM 677 C C . PRO A 1 85 ? 9.268 -6.567 -2.273 1.00 89.94 85 PRO A C 1
ATOM 679 O O . PRO A 1 85 ? 8.285 -7.290 -2.450 1.00 89.94 85 PRO A O 1
ATOM 682 N N . ALA A 1 86 ? 9.793 -6.374 -1.069 1.00 89.75 86 ALA A N 1
ATOM 683 C CA . ALA A 1 86 ? 9.117 -6.816 0.139 1.00 89.75 86 ALA A CA 1
ATOM 684 C C . ALA A 1 86 ? 8.022 -5.804 0.504 1.00 89.75 86 ALA A C 1
ATOM 686 O O . ALA A 1 86 ? 8.248 -4.594 0.472 1.00 89.75 86 ALA A O 1
ATOM 687 N N . ILE A 1 87 ? 6.842 -6.301 0.880 1.00 90.50 87 ILE A N 1
ATOM 688 C CA . ILE A 1 87 ? 5.757 -5.457 1.392 1.00 90.50 87 ILE A CA 1
ATOM 689 C C . ILE A 1 87 ? 5.833 -5.456 2.916 1.00 90.50 87 ILE A C 1
ATOM 691 O O . ILE A 1 87 ? 5.564 -6.477 3.558 1.00 90.50 87 ILE A O 1
ATOM 695 N N . ARG A 1 88 ? 6.131 -4.295 3.501 1.00 89.88 88 ARG A N 1
ATOM 696 C CA . ARG A 1 88 ? 5.994 -4.074 4.939 1.00 89.88 88 ARG A CA 1
ATOM 697 C C . ARG A 1 88 ? 4.519 -3.924 5.272 1.00 89.88 88 ARG A C 1
ATOM 699 O O . ARG A 1 88 ? 3.836 -3.090 4.689 1.00 89.88 88 A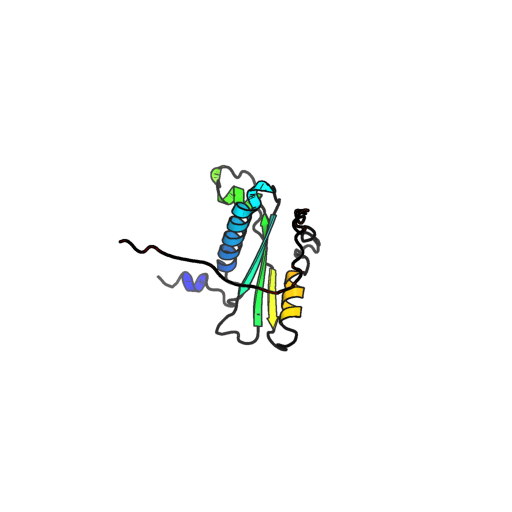RG A O 1
ATOM 706 N N . ARG A 1 89 ? 4.035 -4.701 6.236 1.00 90.44 89 ARG A N 1
ATOM 707 C CA . ARG A 1 89 ? 2.645 -4.663 6.701 1.00 90.44 89 ARG A CA 1
ATOM 708 C C . ARG A 1 89 ? 2.614 -4.297 8.174 1.00 90.44 89 ARG A C 1
ATOM 710 O O . ARG A 1 89 ? 3.359 -4.872 8.964 1.00 90.44 89 ARG A O 1
ATOM 717 N N . LYS A 1 90 ? 1.755 -3.357 8.549 1.00 91.06 90 LYS A N 1
ATOM 718 C CA . LYS A 1 90 ? 1.533 -2.963 9.941 1.00 91.06 90 LYS A CA 1
ATOM 719 C C . LYS A 1 90 ? 0.049 -2.769 10.194 1.00 91.06 90 LYS A C 1
ATOM 721 O O . LYS A 1 90 ? -0.637 -2.129 9.407 1.00 91.06 90 LYS A O 1
ATOM 726 N N . LYS A 1 91 ? -0.443 -3.304 11.308 1.00 92.25 91 LYS A N 1
ATOM 727 C CA . LYS A 1 91 ? -1.796 -3.020 11.791 1.00 92.25 91 LYS A CA 1
ATOM 728 C C . LYS A 1 91 ? -1.737 -1.812 12.715 1.00 92.25 91 LYS A C 1
ATOM 730 O O . LYS A 1 91 ? -1.024 -1.839 13.716 1.00 92.25 91 LYS A O 1
ATOM 735 N N . ILE A 1 92 ? -2.487 -0.770 12.386 1.00 91.94 92 ILE A N 1
ATOM 736 C CA . ILE A 1 92 ? -2.593 0.452 13.179 1.00 91.94 92 ILE A CA 1
ATOM 737 C C . ILE A 1 92 ? -3.974 0.463 13.816 1.00 91.94 92 ILE A C 1
ATOM 739 O O . ILE A 1 92 ? -4.983 0.525 13.118 1.00 91.94 92 ILE A O 1
ATOM 743 N N . LYS A 1 93 ? -4.028 0.409 15.147 1.00 94.19 93 LYS A N 1
ATOM 744 C CA . LYS A 1 93 ? -5.300 0.481 15.872 1.00 94.19 93 LYS A CA 1
ATOM 745 C C . LYS A 1 93 ? -5.953 1.843 15.666 1.00 94.19 93 LYS A C 1
ATOM 747 O O . LYS A 1 93 ? -5.277 2.868 15.796 1.00 94.19 93 LYS A O 1
ATOM 752 N N . PHE A 1 94 ? -7.263 1.862 15.439 1.00 92.00 94 PHE A N 1
ATOM 753 C CA . PHE A 1 94 ? -8.033 3.104 15.368 1.00 92.00 94 PHE A CA 1
ATOM 754 C C . PHE A 1 94 ? -8.087 3.809 16.722 1.00 92.00 94 PHE A C 1
ATOM 756 O O . PHE A 1 94 ? -7.897 5.019 16.807 1.00 92.00 94 PHE A O 1
ATOM 763 N N . ARG A 1 95 ? -8.281 3.048 17.803 1.00 94.06 95 ARG A N 1
ATOM 764 C CA . ARG A 1 95 ? -8.364 3.595 19.159 1.00 94.06 95 ARG A CA 1
ATOM 765 C C . ARG A 1 95 ? -6.985 3.725 19.818 1.00 94.06 95 ARG A C 1
ATOM 767 O O . ARG A 1 95 ? -6.155 2.829 19.646 1.00 94.06 95 ARG A O 1
ATOM 774 N N . PRO A 1 96 ? -6.753 4.781 20.618 1.00 94.69 96 PRO A N 1
ATOM 775 C CA . PRO A 1 96 ? -7.626 5.949 20.817 1.00 94.69 96 PRO A CA 1
ATOM 776 C C . PRO A 1 96 ? -7.681 6.839 19.563 1.00 94.69 96 PRO A C 1
ATOM 778 O O . PRO A 1 96 ? -6.664 6.986 18.876 1.00 94.69 96 PRO A O 1
ATOM 781 N N . TYR A 1 97 ? -8.859 7.384 19.244 1.00 91.94 97 TYR A N 1
ATOM 782 C CA . TYR A 1 97 ? -9.080 8.147 18.005 1.00 91.94 97 TYR A CA 1
ATOM 783 C C . TYR A 1 97 ? -8.363 9.499 18.038 1.00 91.94 97 TYR A C 1
ATOM 785 O O . TYR A 1 97 ? -7.894 9.981 17.011 1.00 91.94 97 TYR A O 1
ATOM 793 N N . GLU A 1 98 ? -8.205 10.056 19.234 1.00 95.81 98 GLU A N 1
ATOM 794 C CA . GLU A 1 98 ? -7.605 11.358 19.513 1.00 95.81 98 GLU A CA 1
ATOM 795 C C . GLU A 1 98 ? -6.155 11.431 19.022 1.00 95.81 98 GLU A C 1
ATOM 797 O O . GLU A 1 98 ? -5.725 12.459 18.515 1.00 95.81 98 GLU A O 1
ATOM 802 N N . THR A 1 99 ? -5.415 10.320 19.109 1.00 94.31 99 THR A N 1
ATOM 803 C CA . THR A 1 99 ? -4.020 10.233 18.645 1.00 94.31 99 THR A CA 1
ATOM 804 C C . THR A 1 99 ? -3.863 9.361 17.399 1.00 94.31 99 THR A C 1
ATOM 806 O O . THR A 1 99 ? -2.745 9.036 17.004 1.00 94.31 99 THR A O 1
ATOM 809 N N . PHE A 1 100 ? -4.962 8.960 16.745 1.00 91.94 100 PHE A N 1
ATOM 810 C CA . PHE A 1 100 ? -4.897 8.100 15.558 1.00 91.94 100 PHE A CA 1
ATOM 811 C C . PHE A 1 100 ? -4.116 8.751 14.415 1.00 91.94 100 PHE A C 1
ATOM 813 O O . PHE A 1 100 ? -3.222 8.118 13.856 1.00 91.94 100 PHE A O 1
ATOM 820 N N . GLY A 1 101 ? -4.401 10.022 14.112 1.00 91.50 101 GLY A N 1
ATOM 821 C CA . GLY A 1 101 ? -3.698 10.759 13.061 1.00 91.50 101 GLY A CA 1
ATOM 822 C C . GLY A 1 101 ? -2.191 10.841 13.314 1.00 91.50 101 GLY A C 1
ATOM 823 O O . GLY A 1 101 ? -1.400 10.604 12.406 1.00 91.50 101 GLY A O 1
ATOM 824 N N . GLU A 1 102 ? -1.780 11.086 14.559 1.00 92.75 102 GLU A N 1
ATOM 825 C CA . GLU A 1 102 ? -0.364 11.123 14.942 1.00 92.75 102 GLU A CA 1
ATOM 826 C C . GLU A 1 102 ? 0.309 9.761 14.773 1.00 92.75 102 GLU A C 1
ATOM 828 O O . GLU A 1 102 ? 1.404 9.684 14.215 1.00 92.75 102 GLU A O 1
ATOM 833 N N . ARG A 1 103 ? -0.359 8.676 15.190 1.00 92.06 103 ARG A N 1
ATOM 834 C CA . ARG A 1 103 ? 0.148 7.309 14.998 1.00 92.06 103 ARG A CA 1
ATOM 835 C C . ARG A 1 103 ? 0.275 6.959 13.517 1.00 92.06 103 ARG A C 1
ATOM 837 O O . ARG A 1 103 ? 1.284 6.384 13.123 1.00 92.06 103 ARG A O 1
ATOM 844 N N . LEU A 1 104 ? -0.700 7.337 12.692 1.00 90.00 104 LEU A N 1
ATOM 845 C CA . LEU A 1 104 ? -0.653 7.107 11.248 1.00 90.00 104 LEU A CA 1
ATOM 846 C C . LEU A 1 104 ? 0.490 7.894 10.591 1.00 90.00 104 LEU A C 1
ATOM 848 O O . LEU A 1 104 ? 1.282 7.335 9.836 1.00 90.00 104 LEU A O 1
ATOM 852 N N . VAL A 1 105 ? 0.640 9.176 10.931 1.00 90.44 105 VAL A N 1
ATOM 853 C CA . VAL A 1 105 ? 1.736 10.017 10.427 1.00 90.44 105 VAL A CA 1
ATOM 854 C C . VAL A 1 105 ? 3.099 9.504 10.891 1.00 90.44 105 VAL A C 1
ATOM 856 O O . VAL A 1 105 ? 4.057 9.552 10.119 1.00 90.44 105 VAL A O 1
ATOM 859 N N . ALA A 1 106 ? 3.211 9.007 12.124 1.00 89.88 106 ALA A N 1
ATOM 860 C CA . ALA A 1 106 ? 4.438 8.397 12.624 1.00 89.88 106 ALA A CA 1
ATOM 861 C C . ALA A 1 106 ? 4.823 7.164 11.794 1.00 89.88 106 ALA A C 1
ATOM 863 O O . ALA A 1 106 ? 5.990 7.016 11.437 1.00 89.88 106 ALA A O 1
ATOM 864 N N . GLU A 1 107 ? 3.849 6.336 11.414 1.00 87.75 107 GLU A N 1
ATOM 865 C CA . GLU A 1 107 ? 4.081 5.177 10.549 1.00 87.75 107 GLU A CA 1
ATOM 866 C C . GLU A 1 107 ? 4.466 5.562 9.115 1.00 87.75 107 GLU A C 1
ATOM 868 O O . GLU A 1 107 ? 5.368 4.950 8.546 1.00 87.75 107 GLU A O 1
ATOM 873 N N . LEU A 1 108 ? 3.874 6.630 8.570 1.00 84.00 108 LEU A N 1
ATOM 874 C CA . LEU A 1 108 ? 4.240 7.201 7.264 1.00 84.00 108 LEU A CA 1
ATOM 875 C C . LEU A 1 108 ? 5.637 7.846 7.246 1.00 84.00 108 LEU A C 1
ATOM 877 O O . LEU A 1 108 ? 6.251 7.994 6.187 1.00 84.00 108 LEU A O 1
ATOM 881 N N . LYS A 1 109 ? 6.117 8.330 8.394 1.00 84.69 109 LYS A N 1
ATOM 882 C CA . LYS A 1 109 ? 7.448 8.944 8.539 1.00 84.69 109 LYS A CA 1
ATOM 883 C C . LYS A 1 109 ? 8.514 7.940 8.962 1.00 84.69 109 LYS A C 1
ATOM 885 O O . LYS A 1 109 ? 9.700 8.258 8.870 1.00 84.69 109 LYS A O 1
ATOM 890 N N . ALA A 1 110 ? 8.116 6.769 9.452 1.00 81.50 110 ALA A N 1
ATOM 891 C CA . ALA A 1 110 ? 9.048 5.752 9.893 1.00 81.50 110 ALA A CA 1
ATOM 892 C C . ALA A 1 110 ? 9.922 5.304 8.710 1.00 81.50 110 ALA A C 1
ATOM 894 O O . ALA A 1 110 ? 9.404 5.058 7.620 1.00 81.50 110 ALA A O 1
ATOM 895 N N . PRO A 1 111 ? 11.248 5.191 8.895 1.00 73.19 111 PRO A N 1
ATOM 896 C CA . PRO A 1 111 ? 12.126 4.764 7.820 1.00 73.19 111 PRO A CA 1
ATOM 897 C C . PRO A 1 111 ? 11.788 3.340 7.381 1.00 73.19 111 PRO A C 1
ATOM 899 O O . PRO A 1 111 ? 11.477 2.477 8.211 1.00 73.19 111 PRO A O 1
ATOM 902 N N . PHE A 1 112 ? 11.918 3.088 6.078 1.00 66.88 112 PHE A N 1
ATOM 903 C CA . PHE A 1 112 ? 11.805 1.743 5.540 1.00 66.88 112 PHE A CA 1
ATOM 904 C C . PHE A 1 112 ? 12.959 0.894 6.077 1.00 66.88 112 PHE A C 1
ATOM 906 O O . PHE A 1 112 ? 14.129 1.173 5.811 1.00 66.88 112 PHE A O 1
ATOM 913 N N . ARG A 1 113 ? 12.625 -0.110 6.894 1.00 63.56 113 ARG A N 1
ATOM 914 C CA . ARG A 1 113 ? 13.574 -1.107 7.395 1.00 63.56 113 ARG A CA 1
ATOM 915 C C . ARG A 1 113 ? 13.326 -2.404 6.647 1.00 63.56 113 ARG A C 1
ATOM 917 O O . ARG A 1 113 ? 12.256 -2.994 6.790 1.00 63.56 113 ARG A O 1
ATOM 924 N N . ASN A 1 114 ? 14.307 -2.818 5.854 1.00 55.50 114 ASN A N 1
ATOM 925 C CA . ASN A 1 114 ? 14.343 -4.172 5.318 1.00 55.50 114 ASN A CA 1
ATOM 926 C C . ASN A 1 114 ? 14.584 -5.164 6.466 1.00 55.50 114 ASN A C 1
ATOM 928 O O . ASN A 1 114 ? 15.130 -4.795 7.509 1.00 55.50 114 ASN A O 1
ATOM 932 N N . GLU A 1 115 ? 14.219 -6.431 6.269 1.00 51.75 115 GLU A N 1
ATOM 933 C CA . GLU A 1 115 ? 14.492 -7.502 7.242 1.00 51.75 115 GLU A CA 1
ATOM 934 C C . GLU A 1 115 ? 16.002 -7.714 7.499 1.00 51.75 115 GLU A C 1
ATOM 936 O O . GLU A 1 115 ? 16.372 -8.327 8.494 1.00 51.75 115 GLU A O 1
ATOM 941 N N . ASP A 1 116 ? 16.878 -7.134 6.666 1.00 52.91 116 ASP A N 1
ATOM 942 C CA . ASP A 1 116 ? 18.337 -7.094 6.855 1.00 52.91 116 ASP A CA 1
ATOM 943 C C . ASP A 1 116 ? 18.828 -6.002 7.835 1.00 52.91 116 ASP A C 1
ATOM 945 O O . ASP A 1 116 ? 20.028 -5.872 8.069 1.00 52.91 116 ASP A O 1
ATOM 949 N N . GLY A 1 117 ? 17.924 -5.206 8.420 1.00 46.12 117 GLY A N 1
ATOM 950 C CA . GLY A 1 117 ? 18.257 -4.155 9.388 1.00 46.12 117 GLY A CA 1
ATOM 951 C C . GLY A 1 117 ? 18.826 -2.866 8.780 1.00 46.12 117 GLY A C 1
ATOM 952 O O . GLY A 1 117 ? 19.060 -1.905 9.517 1.00 46.12 117 GLY A O 1
ATOM 953 N N . THR A 1 118 ? 19.000 -2.793 7.457 1.00 49.53 118 THR A N 1
ATOM 954 C CA . THR A 1 118 ? 19.506 -1.598 6.772 1.00 49.53 118 THR A CA 1
ATOM 955 C C . THR A 1 118 ? 18.444 -0.500 6.779 1.00 49.53 118 THR A C 1
ATOM 957 O O . THR A 1 118 ? 17.351 -0.653 6.229 1.00 49.53 118 THR A O 1
ATOM 960 N N . ILE A 1 119 ? 18.765 0.634 7.405 1.00 51.22 119 ILE A N 1
ATOM 961 C CA . ILE A 1 119 ? 17.916 1.829 7.425 1.00 51.22 119 ILE A CA 1
ATOM 962 C C . ILE A 1 119 ? 18.226 2.651 6.175 1.00 51.22 119 ILE A C 1
ATOM 964 O O . ILE A 1 119 ? 19.302 3.240 6.078 1.00 51.22 119 ILE A O 1
ATOM 968 N N . LYS A 1 120 ? 17.276 2.755 5.243 1.00 53.12 120 LYS A N 1
ATOM 969 C CA . LYS A 1 120 ? 17.358 3.755 4.173 1.00 53.12 120 LYS A CA 1
ATOM 970 C C . LYS A 1 120 ? 16.543 4.985 4.568 1.00 53.12 120 LYS A C 1
ATOM 972 O O . LYS A 1 120 ? 15.315 4.950 4.605 1.00 53.12 120 LYS A O 1
ATOM 977 N N . ASN A 1 121 ? 17.222 6.083 4.886 1.00 42.59 121 ASN A N 1
ATOM 978 C CA . ASN A 1 121 ? 16.565 7.365 5.124 1.00 42.59 121 ASN A CA 1
ATOM 979 C C . ASN A 1 121 ? 16.388 8.091 3.782 1.00 42.59 121 ASN A C 1
ATOM 981 O O . ASN A 1 121 ? 17.296 8.783 3.338 1.00 42.59 121 ASN A O 1
ATOM 985 N N . ILE A 1 122 ? 15.262 7.872 3.094 1.00 53.53 122 ILE A N 1
ATOM 986 C CA . ILE A 1 122 ? 15.055 8.402 1.728 1.00 53.53 122 ILE A CA 1
ATOM 987 C C . ILE A 1 122 ? 14.157 9.652 1.715 1.00 53.53 122 ILE A C 1
ATOM 989 O O . ILE A 1 122 ? 14.127 10.389 0.734 1.00 53.53 122 ILE A O 1
ATOM 993 N N . ARG A 1 123 ? 13.459 9.986 2.809 1.00 49.06 123 ARG A N 1
ATOM 994 C CA . ARG A 1 123 ? 12.426 11.040 2.769 1.00 49.06 123 ARG A CA 1
ATOM 995 C C . ARG A 1 123 ? 12.937 12.479 2.946 1.00 49.06 123 ARG A C 1
ATOM 997 O O . ARG A 1 123 ? 12.134 13.399 3.070 1.00 49.06 123 ARG A O 1
ATOM 1004 N N . SER A 1 124 ? 14.242 12.732 2.913 1.00 42.44 124 SER A N 1
ATOM 1005 C CA . SER A 1 124 ? 14.777 14.101 2.946 1.00 42.44 124 SER A CA 1
ATOM 1006 C C . SER A 1 124 ? 14.858 14.729 1.552 1.00 42.44 124 SER A C 1
ATOM 1008 O O . SER A 1 124 ? 15.918 15.205 1.162 1.00 42.44 124 SER A O 1
ATOM 1010 N N . GLN A 1 125 ? 13.763 14.734 0.790 1.00 45.69 125 GLN A N 1
ATOM 1011 C CA . GLN A 1 125 ? 13.638 15.598 -0.387 1.00 45.69 125 GLN A CA 1
ATOM 1012 C C . GLN A 1 125 ? 12.225 16.182 -0.447 1.00 45.69 125 GLN A C 1
ATOM 1014 O O . GLN A 1 125 ? 11.336 15.695 -1.141 1.00 45.69 125 GLN A O 1
ATOM 1019 N N . SER A 1 126 ? 12.020 17.249 0.327 1.00 34.81 126 SER A N 1
ATOM 1020 C CA . SER A 1 126 ? 10.982 18.232 0.025 1.00 34.81 126 SER A CA 1
ATOM 1021 C C . SER A 1 126 ? 11.286 18.842 -1.350 1.00 34.81 126 SER A C 1
ATOM 1023 O O . SER A 1 126 ? 12.449 19.179 -1.599 1.00 34.81 126 SER A O 1
ATOM 1025 N N . PRO A 1 127 ? 10.293 19.036 -2.236 1.00 33.31 127 PRO A N 1
ATOM 1026 C CA . PRO A 1 127 ? 10.478 19.856 -3.424 1.00 33.31 127 PRO A CA 1
ATOM 1027 C C . PRO A 1 127 ? 11.007 21.221 -2.988 1.00 33.31 127 PRO A C 1
ATOM 1029 O O . PRO A 1 127 ? 10.428 21.856 -2.103 1.00 33.31 127 PRO A O 1
ATOM 1032 N N . LYS A 1 128 ? 12.123 21.664 -3.578 1.00 37.50 128 LYS A N 1
ATOM 1033 C CA . LYS A 1 128 ? 12.580 23.044 -3.420 1.00 37.50 128 LYS A CA 1
ATOM 1034 C C . LYS A 1 128 ? 11.425 23.944 -3.842 1.00 37.50 128 LYS A C 1
ATOM 1036 O O . LYS A 1 128 ? 11.011 23.937 -4.996 1.00 37.50 128 LYS A O 1
ATOM 1041 N N . GLN A 1 129 ? 10.899 24.675 -2.872 1.00 34.47 129 GLN A N 1
ATOM 1042 C CA . GLN A 1 129 ? 9.943 25.748 -3.064 1.00 34.47 129 GLN A CA 1
ATOM 1043 C C . GLN A 1 129 ? 10.562 26.715 -4.082 1.00 34.47 129 GLN A C 1
ATOM 1045 O O . GLN A 1 129 ? 11.595 27.330 -3.814 1.00 34.47 129 GLN A O 1
ATOM 1050 N N . CYS A 1 130 ? 9.995 26.789 -5.287 1.00 27.88 130 CYS A N 1
ATOM 1051 C CA . CYS A 1 130 ? 10.343 27.839 -6.230 1.00 27.88 130 CYS A CA 1
ATOM 1052 C C . CYS A 1 130 ? 9.909 29.163 -5.598 1.00 27.88 130 CYS A C 1
ATOM 1054 O O . CYS A 1 130 ? 8.719 29.463 -5.514 1.00 27.88 130 CYS A O 1
ATOM 1056 N N . ASN A 1 131 ? 10.880 29.933 -5.113 1.00 33.16 131 ASN A N 1
ATOM 1057 C CA . ASN A 1 131 ? 10.660 31.297 -4.665 1.00 33.16 131 ASN A CA 1
ATOM 1058 C C . ASN A 1 131 ? 10.291 32.148 -5.884 1.00 33.16 131 ASN A C 1
ATOM 1060 O O . ASN A 1 131 ? 11.164 32.627 -6.601 1.00 33.16 131 ASN A O 1
ATOM 1064 N N . SER A 1 132 ? 8.994 32.339 -6.113 1.00 35.47 132 SER A N 1
ATOM 1065 C CA . SER A 1 132 ? 8.497 33.455 -6.913 1.00 35.47 132 SER A CA 1
ATOM 1066 C C . SER A 1 132 ? 8.490 34.693 -6.021 1.00 35.47 132 SER A C 1
ATOM 1068 O O . SER A 1 132 ? 7.484 35.017 -5.387 1.00 35.47 132 SER A O 1
ATOM 1070 N N . ALA A 1 133 ? 9.633 35.368 -5.939 1.00 38.31 133 ALA A N 1
ATOM 1071 C CA . ALA A 1 133 ? 9.666 36.755 -5.510 1.00 38.31 133 ALA A CA 1
ATOM 1072 C C . ALA A 1 133 ? 9.057 37.605 -6.633 1.00 38.31 133 ALA A C 1
ATOM 1074 O O . ALA A 1 133 ? 9.676 37.760 -7.675 1.00 38.31 133 ALA A O 1
ATOM 1075 N N . ASP A 1 134 ? 7.812 38.043 -6.449 1.00 37.97 134 ASP A N 1
ATOM 1076 C CA . ASP A 1 134 ? 7.367 39.422 -6.697 1.00 37.97 134 ASP A CA 1
ATOM 1077 C C . ASP A 1 134 ? 5.841 39.493 -6.652 1.00 37.97 134 ASP A C 1
ATOM 1079 O O . ASP A 1 134 ? 5.137 39.248 -7.629 1.00 37.97 134 ASP A O 1
ATOM 1083 N N . ASN A 1 135 ? 5.309 39.874 -5.492 1.00 32.69 135 ASN A N 1
ATOM 1084 C CA . ASN A 1 135 ? 4.012 40.532 -5.457 1.00 32.69 135 ASN A CA 1
ATOM 1085 C C . ASN A 1 135 ? 3.980 41.529 -4.296 1.00 32.69 135 ASN A C 1
ATOM 1087 O O . ASN A 1 135 ? 3.548 41.218 -3.187 1.00 32.69 135 ASN A O 1
ATOM 1091 N N . LYS A 1 136 ? 4.456 42.752 -4.547 1.00 39.19 136 LYS A N 1
ATOM 1092 C CA . LYS A 1 136 ? 4.027 43.908 -3.760 1.00 39.19 136 LYS A CA 1
ATOM 1093 C C . LYS A 1 136 ? 2.793 44.506 -4.423 1.00 39.19 136 LYS A C 1
ATOM 1095 O O . LYS A 1 136 ? 2.909 45.261 -5.380 1.00 39.19 136 LYS A O 1
ATOM 1100 N N . ARG A 1 137 ? 1.621 44.243 -3.850 1.00 33.94 137 ARG A N 1
ATOM 1101 C CA . ARG A 1 137 ? 0.513 45.203 -3.857 1.00 33.94 137 ARG A CA 1
ATOM 1102 C C . ARG A 1 137 ? -0.129 45.229 -2.471 1.00 33.94 137 ARG A C 1
ATOM 1104 O O . ARG A 1 137 ? -0.625 44.193 -2.034 1.00 33.94 137 ARG A O 1
ATOM 1111 N N . PRO A 1 138 ? -0.106 46.368 -1.761 1.00 38.31 138 PRO A N 1
ATOM 1112 C CA . PRO A 1 138 ? -0.837 46.509 -0.517 1.00 38.31 138 PRO A CA 1
ATOM 1113 C C . PRO A 1 138 ? -2.300 46.847 -0.820 1.00 38.31 138 PRO A C 1
ATOM 1115 O O . PRO A 1 138 ? -2.593 47.763 -1.586 1.00 38.31 138 PRO A O 1
ATOM 1118 N N . PHE A 1 139 ? -3.218 46.120 -0.188 1.00 29.58 139 PHE A N 1
ATOM 1119 C CA . PHE A 1 139 ? -4.565 46.622 0.051 1.00 29.58 139 PHE A CA 1
ATOM 1120 C C . PHE A 1 139 ? -4.499 47.560 1.259 1.00 29.58 139 PHE A C 1
ATOM 1122 O O . PHE A 1 139 ? -4.206 47.120 2.370 1.00 29.58 139 PHE A O 1
ATOM 1129 N N . SER A 1 140 ? -4.786 48.841 1.048 1.00 36.66 140 SER A N 1
ATOM 1130 C CA . SER A 1 140 ? -5.147 49.776 2.112 1.00 36.66 140 SER A CA 1
ATOM 1131 C C . SER A 1 140 ? -6.481 50.423 1.767 1.00 36.66 140 SER A C 1
ATOM 1133 O O . SER A 1 140 ? -6.660 50.973 0.684 1.00 36.66 140 SER A O 1
ATOM 1135 N N . SER A 1 141 ? -7.403 50.313 2.714 1.00 38.97 141 SER A N 1
ATOM 1136 C CA . SER A 1 141 ? -8.736 50.904 2.718 1.00 38.97 141 SER A CA 1
ATOM 1137 C C . SER A 1 141 ? -8.675 52.431 2.819 1.00 38.97 141 SER A C 1
ATOM 1139 O O . SER A 1 141 ? -7.905 52.952 3.626 1.00 38.97 141 SER A O 1
ATOM 1141 N N . SER A 1 142 ? -9.486 53.145 2.034 1.00 33.22 142 SER A N 1
ATOM 1142 C CA . SER A 1 142 ? -10.126 54.421 2.414 1.00 33.22 142 SER A CA 1
ATOM 1143 C C . SER A 1 142 ? -11.126 54.880 1.332 1.00 33.22 142 SER A C 1
ATOM 1145 O O . SER A 1 142 ? -10.761 55.088 0.182 1.00 33.22 142 SER A O 1
ATOM 1147 N N . ASN A 1 143 ? -12.400 55.020 1.717 1.00 33.34 143 ASN A N 1
ATOM 1148 C CA . ASN A 1 143 ? -13.395 55.930 1.105 1.00 33.34 143 ASN A CA 1
ATOM 1149 C C . ASN A 1 143 ? -13.102 57.382 1.588 1.00 33.34 143 ASN A C 1
ATOM 1151 O O . ASN A 1 143 ? -12.356 57.474 2.571 1.00 33.34 143 ASN A O 1
ATOM 1155 N N . PRO A 1 144 ? -13.681 58.496 1.052 1.00 48.00 144 PRO A N 1
ATOM 1156 C CA . PRO A 1 144 ? -14.984 58.622 0.361 1.00 48.00 144 PRO A CA 1
ATOM 1157 C C . PRO A 1 144 ? -15.075 59.638 -0.827 1.00 48.00 144 PRO A C 1
ATOM 1159 O O . PRO A 1 144 ? -14.131 60.349 -1.144 1.00 48.00 144 PRO A O 1
ATOM 1162 N N . GLU A 1 145 ? -16.297 59.741 -1.385 1.00 30.58 145 GLU A N 1
ATOM 1163 C CA . GLU A 1 145 ? -17.026 60.988 -1.739 1.00 30.58 145 GLU A CA 1
ATOM 1164 C C . GLU A 1 145 ? -17.173 61.484 -3.213 1.00 30.58 145 GLU A C 1
ATOM 1166 O O . GLU A 1 145 ? -16.208 61.702 -3.936 1.00 30.58 145 GLU A O 1
ATOM 1171 N N . VAL A 1 146 ? -18.452 61.782 -3.536 1.00 35.59 146 VAL A N 1
ATOM 1172 C CA . VAL A 1 146 ? -19.064 62.731 -4.510 1.00 35.59 146 VAL A CA 1
ATOM 1173 C C . VAL A 1 146 ? -19.418 62.276 -5.958 1.00 35.59 146 VAL A C 1
ATOM 1175 O O . VAL A 1 146 ? -18.569 62.089 -6.822 1.00 35.59 146 VAL A O 1
ATOM 1178 N N . GLU A 1 147 ? -20.744 62.176 -6.182 1.00 39.44 147 GLU A N 1
ATOM 1179 C CA . GLU A 1 147 ? -21.592 62.209 -7.412 1.00 39.44 147 GLU A CA 1
ATOM 1180 C C . GLU A 1 147 ? -21.305 63.399 -8.378 1.00 39.44 147 GLU A C 1
ATOM 1182 O O . GLU A 1 147 ? -20.443 64.217 -8.077 1.00 39.44 147 GLU A O 1
ATOM 1187 N N . PRO A 1 148 ? -22.091 63.690 -9.447 1.00 49.09 148 PRO A N 1
ATOM 1188 C CA . PRO A 1 148 ? -22.973 62.885 -10.314 1.00 49.09 148 PRO A CA 1
ATOM 1189 C C . PRO A 1 148 ? -22.592 63.049 -11.810 1.00 49.09 148 PRO A C 1
ATOM 1191 O O . PRO A 1 148 ? -21.901 63.995 -12.186 1.00 49.09 148 PRO A O 1
ATOM 1194 N N . GLY A 1 149 ? -23.155 62.247 -12.727 1.00 33.88 149 GLY A N 1
ATOM 1195 C CA . GLY A 1 149 ? -23.240 62.728 -14.117 1.00 33.88 149 GLY A CA 1
ATOM 1196 C C . GLY A 1 149 ? -23.464 61.730 -15.251 1.00 33.88 149 GLY A C 1
ATOM 1197 O O . GLY A 1 149 ? -22.535 61.335 -15.936 1.00 33.88 149 GLY A O 1
ATOM 1198 N N . GLN A 1 150 ? -24.743 61.555 -15.589 1.00 41.16 150 GLN A N 1
ATOM 1199 C CA . GLN A 1 150 ? -25.247 61.851 -16.937 1.00 41.16 150 GLN A CA 1
ATOM 1200 C C . GLN A 1 150 ? -25.143 60.786 -18.064 1.00 41.16 150 GLN A C 1
ATOM 1202 O O . GLN A 1 150 ? -24.200 60.736 -18.837 1.00 41.16 150 GLN A O 1
ATOM 1207 N N . LYS A 1 151 ? -26.311 60.146 -18.271 1.00 41.66 151 LYS A N 1
ATOM 1208 C CA . LYS A 1 151 ? -27.029 59.872 -19.545 1.00 41.66 151 LYS A CA 1
ATOM 1209 C C . LYS A 1 151 ? -26.540 58.767 -20.509 1.00 41.66 151 LYS A C 1
ATOM 1211 O O . LYS A 1 151 ? -25.516 58.910 -21.148 1.00 41.66 151 LYS A O 1
ATOM 1216 N N . ARG A 1 152 ? -27.497 57.845 -20.759 1.00 41.25 152 ARG A N 1
ATOM 1217 C CA . ARG A 1 152 ? -28.019 57.319 -22.058 1.00 41.25 152 ARG A CA 1
ATOM 1218 C C . ARG A 1 152 ? -26.978 56.670 -22.999 1.00 41.25 152 ARG A C 1
ATOM 1220 O O . ARG A 1 152 ? -26.015 57.298 -23.380 1.00 41.25 152 ARG A O 1
ATOM 1227 N N . HIS A 1 153 ? -27.156 55.449 -23.500 1.00 42.03 153 HIS A N 1
ATOM 1228 C CA . HIS A 1 153 ? -28.305 55.016 -24.292 1.00 42.03 153 HIS A CA 1
ATOM 1229 C C . HIS A 1 153 ? -28.426 53.484 -24.341 1.00 42.03 153 HIS A C 1
ATOM 1231 O O . HIS A 1 153 ? -27.442 52.760 -24.424 1.00 42.03 153 HIS A O 1
ATOM 1237 N N . ARG A 1 154 ? -29.683 53.044 -24.340 1.00 43.56 154 ARG A N 1
ATOM 1238 C CA . ARG A 1 154 ? -30.196 51.729 -24.727 1.00 43.56 154 ARG A CA 1
ATOM 1239 C C . ARG A 1 154 ? -30.395 51.703 -26.245 1.00 43.56 154 ARG A C 1
ATOM 1241 O O . ARG A 1 154 ? -30.984 52.661 -26.741 1.00 43.56 154 ARG A O 1
ATOM 1248 N N . GLN A 1 155 ? -29.968 50.628 -26.899 1.00 47.56 155 GLN A N 1
ATOM 1249 C CA . GLN A 1 155 ? -30.433 50.057 -28.180 1.00 47.56 155 GLN A CA 1
ATOM 1250 C C . GLN A 1 155 ? -29.457 48.907 -28.489 1.00 47.56 155 GLN A C 1
ATOM 1252 O O . GLN A 1 155 ? -28.256 49.113 -28.354 1.00 47.56 155 GLN A O 1
ATOM 1257 N N . GLU A 1 156 ? -29.828 47.685 -28.839 1.00 52.81 156 GLU A N 1
ATOM 1258 C CA . GLU A 1 156 ? -31.084 46.935 -28.964 1.00 52.81 156 GLU A CA 1
ATOM 1259 C C . GLU A 1 156 ? -30.688 45.450 -28.886 1.00 52.81 156 GLU A C 1
ATOM 1261 O O . GLU A 1 156 ? -29.544 45.138 -29.297 1.00 52.81 156 GLU A O 1
#

Secondary structure (DSSP, 8-state):
--TTHHHHS-SSGGG-THHHHHHHHHHHHHHHHHGGG--SEEEEEEEE--SS-SSEEEEEEEEEEHHHHHHHH-GGG--S-PPPPPEEEEEEE--SGGGHHHHHHHHHHS-EE-TT--EE------------------------------------